Protein AF-A0A522WMC1-F1 (afdb_monomer_lite)

Secondary structure (DSSP, 8-state):
---------------PPP------HHHHHHHHHHHHHT----B-TTS-BEEEEEETTEEEEEEEEE-HHHHHHHHHHHHHHEEEEETTB--SS--HHHHHHHHTSSSS-EEEEEEEPPP-

Sequence (120 aa):
MAVIAAFSIGAFLLRPKGQVDTATPEAFVEQMEAAAAGSAVDRNVFGGAMVVERRGGQVAVTVTNIPPNICVSVGWKLVRKGMLTINGTTPLRVSAAKLSELCNQEDGAAILTWSPKTPD

pLDDT: mean 83.28, std 16.66, range [35.16, 97.06]

Radius of gyration: 19.95 Å; chains: 1; bounding box: 36×63×64 Å

Foldseek 3Di:
DDDDDDDDDDDDDDDPPDDLPDQALVQQLVVQVCVQVPDDDQAGNQGWGWDWDDDPNWIKIKTWQAQLVSQLVNVVVQVVFWFKDKQNHGDPDDDSVVSSCRSPVDPGGIMMMTTGDDDD

Structure (mmCIF, N/CA/C/O backbone):
data_AF-A0A522WMC1-F1
#
_entry.id   AF-A0A522WMC1-F1
#
loop_
_atom_site.group_PDB
_atom_site.id
_atom_site.type_symbol
_atom_site.label_atom_id
_atom_site.label_alt_id
_atom_site.label_comp_id
_atom_site.label_asym_id
_atom_site.label_entity_id
_atom_site.label_seq_id
_atom_site.pdbx_PDB_ins_code
_atom_site.Cartn_x
_atom_site.Cartn_y
_atom_site.Cartn_z
_atom_site.occupancy
_atom_site.B_iso_or_equiv
_atom_site.auth_seq_id
_atom_site.auth_comp_id
_atom_site.auth_asym_id
_atom_site.auth_atom_id
_atom_site.pdbx_PDB_model_num
ATOM 1 N N . MET A 1 1 ? -2.410 -48.035 -49.926 1.00 35.16 1 MET A N 1
ATOM 2 C CA . MET A 1 1 ? -1.007 -47.614 -49.720 1.00 35.16 1 MET A CA 1
ATOM 3 C C . MET A 1 1 ? -1.011 -46.216 -49.107 1.00 35.16 1 MET A C 1
ATOM 5 O O . MET A 1 1 ? -1.693 -45.375 -49.667 1.00 35.16 1 MET A O 1
ATOM 9 N N . ALA A 1 2 ? -0.330 -46.066 -47.955 1.00 38.56 2 ALA A N 1
ATOM 10 C CA . ALA A 1 2 ? 0.174 -44.860 -47.250 1.00 38.56 2 ALA A CA 1
ATOM 11 C C . ALA A 1 2 ? -0.686 -43.569 -47.281 1.00 38.56 2 ALA A C 1
ATOM 13 O O . ALA A 1 2 ? -0.834 -42.954 -48.326 1.00 38.56 2 ALA A O 1
ATOM 14 N N . VAL A 1 3 ? -1.383 -43.168 -46.205 1.00 46.53 3 VAL A N 1
ATOM 15 C CA . VAL A 1 3 ? -0.914 -42.483 -44.965 1.00 46.53 3 VAL A CA 1
ATOM 16 C C . VAL A 1 3 ? -0.128 -41.195 -45.236 1.00 46.53 3 VAL A C 1
ATOM 18 O O . VAL A 1 3 ? 0.972 -41.282 -45.758 1.00 46.53 3 VAL A O 1
ATOM 21 N N . ILE A 1 4 ? -0.660 -40.050 -44.778 1.00 49.75 4 ILE A N 1
ATOM 22 C CA . ILE A 1 4 ? 0.003 -39.089 -43.868 1.00 49.75 4 ILE A CA 1
ATOM 23 C C . ILE A 1 4 ? -1.097 -38.341 -43.095 1.00 49.75 4 ILE A C 1
ATOM 25 O O . ILE A 1 4 ? -1.954 -37.675 -43.671 1.00 49.75 4 ILE A O 1
ATOM 29 N N . ALA A 1 5 ? -1.059 -38.485 -41.772 1.00 53.31 5 ALA A N 1
ATOM 30 C CA . ALA A 1 5 ? -1.720 -37.615 -40.812 1.00 53.31 5 ALA A CA 1
ATOM 31 C C . ALA A 1 5 ? -0.789 -36.437 -40.487 1.00 53.31 5 ALA A C 1
ATOM 33 O O . ALA A 1 5 ? 0.417 -36.637 -40.360 1.00 53.31 5 ALA A O 1
ATOM 34 N N . ALA A 1 6 ? -1.343 -35.243 -40.280 1.00 53.31 6 ALA A N 1
ATOM 35 C CA . ALA A 1 6 ? -0.641 -34.153 -39.608 1.00 53.31 6 ALA A CA 1
ATOM 36 C C . ALA A 1 6 ? -1.605 -33.415 -38.666 1.00 53.31 6 ALA A C 1
ATOM 38 O O . ALA A 1 6 ? -2.411 -32.585 -39.078 1.00 53.31 6 ALA A O 1
ATOM 39 N N . PHE A 1 7 ? -1.518 -33.769 -37.384 1.00 55.03 7 PHE A N 1
ATOM 40 C CA . PHE A 1 7 ? -1.910 -32.935 -36.249 1.00 55.03 7 PHE A CA 1
ATOM 41 C C . PHE A 1 7 ? -0.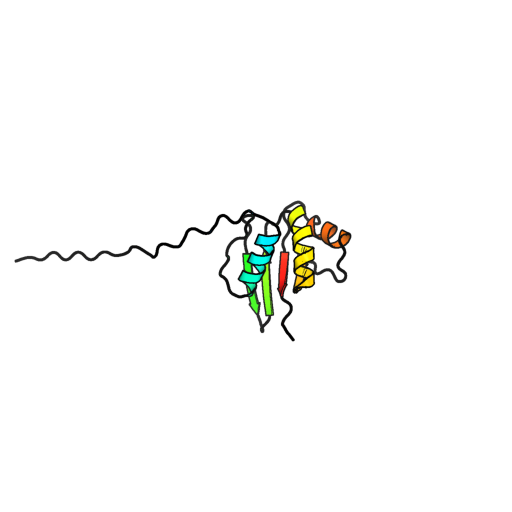956 -31.739 -36.140 1.00 55.03 7 PHE A C 1
ATOM 43 O O . PHE A 1 7 ? 0.246 -31.947 -36.285 1.00 55.03 7 PHE A O 1
ATOM 50 N N . SER A 1 8 ? -1.463 -30.545 -35.801 1.00 49.19 8 SER A N 1
ATOM 51 C CA . SER A 1 8 ? -0.794 -29.471 -35.020 1.00 49.19 8 SER A CA 1
ATOM 52 C C . SER A 1 8 ? -1.776 -28.295 -34.860 1.00 49.19 8 SER A C 1
ATOM 54 O O . SER A 1 8 ? -2.149 -27.679 -35.849 1.00 49.19 8 SER A O 1
ATOM 56 N N . ILE A 1 9 ? -2.443 -28.129 -33.713 1.00 51.81 9 ILE A N 1
ATOM 57 C CA . ILE A 1 9 ? -2.021 -27.348 -32.528 1.00 51.81 9 ILE A CA 1
ATOM 58 C C . ILE A 1 9 ? -2.060 -25.822 -32.753 1.00 51.81 9 ILE A C 1
ATOM 60 O O . ILE A 1 9 ? -1.206 -25.261 -33.423 1.00 51.81 9 ILE A O 1
ATOM 64 N N . GLY A 1 10 ? -2.990 -25.169 -32.045 1.00 47.84 10 GLY A N 1
ATOM 65 C CA . GLY A 1 10 ? -2.712 -23.943 -31.292 1.00 47.84 10 GLY A CA 1
ATOM 66 C C . GLY A 1 10 ? -2.800 -22.601 -32.022 1.00 47.84 10 GLY A C 1
ATOM 67 O O . GLY A 1 10 ? -1.839 -22.148 -32.626 1.00 47.84 10 GLY A O 1
ATOM 68 N N . ALA A 1 11 ? -3.881 -21.863 -31.772 1.00 52.28 11 ALA A N 1
ATOM 69 C CA . ALA A 1 11 ? -3.786 -20.413 -31.629 1.00 52.28 11 ALA A CA 1
ATOM 70 C C . ALA A 1 11 ? -4.732 -19.960 -30.518 1.00 52.28 11 ALA A C 1
ATOM 72 O O . ALA A 1 11 ? -5.932 -19.764 -30.685 1.00 52.28 11 ALA A O 1
ATOM 73 N N . PHE A 1 12 ? -4.109 -19.904 -29.350 1.00 57.00 12 PHE A N 1
ATOM 74 C CA . PHE A 1 12 ? -4.515 -19.264 -28.118 1.00 57.00 12 PHE A CA 1
ATOM 75 C C . PHE A 1 12 ? -5.329 -17.983 -28.357 1.00 57.00 12 PHE A C 1
ATOM 77 O O . PHE A 1 12 ? -4.964 -17.135 -29.170 1.00 57.00 12 PHE A O 1
ATOM 84 N N . LEU A 1 13 ? -6.415 -17.876 -27.597 1.00 57.09 13 LEU A N 1
ATOM 85 C CA . LEU A 1 13 ? -7.297 -16.727 -27.435 1.00 57.09 13 LEU A CA 1
ATOM 86 C C . LEU A 1 13 ? -6.560 -15.389 -27.602 1.00 57.09 13 LEU A C 1
ATOM 88 O O . LEU A 1 13 ? -5.602 -15.105 -26.877 1.00 57.09 13 LEU A O 1
ATOM 92 N N . LEU A 1 14 ? -7.058 -14.548 -28.515 1.00 53.31 14 LEU A N 1
ATOM 93 C CA . LEU A 1 14 ? -6.753 -13.122 -28.525 1.00 53.31 14 LEU A CA 1
ATOM 94 C C . LEU A 1 14 ? -7.137 -12.541 -27.160 1.00 53.31 14 LEU A C 1
ATOM 96 O O . LEU A 1 14 ? -8.293 -12.238 -26.880 1.00 53.31 14 LEU A O 1
ATOM 100 N N . ARG A 1 15 ? -6.127 -12.401 -26.309 1.00 56.50 15 ARG A N 1
ATOM 101 C CA . ARG A 1 15 ? -6.143 -11.585 -25.103 1.00 56.50 15 ARG A CA 1
ATOM 102 C C . ARG A 1 15 ? -6.295 -10.134 -25.584 1.00 56.50 15 ARG A C 1
ATOM 104 O O . ARG A 1 15 ? -5.403 -9.673 -26.305 1.00 56.50 15 ARG A O 1
ATOM 111 N N . PRO A 1 16 ? -7.390 -9.416 -25.280 1.00 49.31 16 PRO A N 1
ATOM 112 C CA . PRO A 1 16 ? -7.452 -7.999 -25.598 1.00 49.31 16 PRO A CA 1
ATOM 113 C C . PRO A 1 16 ? -6.281 -7.323 -24.883 1.00 49.31 16 PRO A C 1
ATOM 115 O O . PRO A 1 16 ? -6.092 -7.485 -23.676 1.00 49.31 16 PRO A O 1
ATOM 118 N N . LYS A 1 17 ? -5.431 -6.666 -25.678 1.00 47.28 17 LYS A N 1
ATOM 119 C CA . LYS A 1 17 ? -4.300 -5.870 -25.207 1.00 47.28 17 LYS A CA 1
ATOM 120 C C . LYS A 1 17 ? -4.832 -4.911 -24.153 1.00 47.28 17 LYS A C 1
ATOM 122 O O . LYS A 1 17 ? -5.711 -4.109 -24.456 1.00 47.28 17 LYS A O 1
ATOM 127 N N . GLY A 1 18 ? -4.312 -5.063 -22.936 1.00 45.75 18 GLY A N 1
ATOM 128 C CA . GLY A 1 18 ? -4.596 -4.185 -21.817 1.00 45.75 18 GLY A CA 1
ATOM 129 C C . GLY A 1 18 ? -4.488 -2.740 -22.274 1.00 45.75 18 GLY A C 1
ATOM 130 O O . GLY A 1 18 ? -3.500 -2.340 -22.894 1.00 45.75 18 GLY A O 1
ATOM 131 N N . GLN A 1 19 ? -5.569 -2.017 -22.021 1.00 46.03 19 GLN A N 1
ATOM 132 C CA . GLN A 1 19 ? -5.654 -0.576 -22.078 1.00 46.03 19 GLN A CA 1
ATOM 133 C C . GLN A 1 19 ? -4.389 0.002 -21.436 1.00 46.03 19 GLN A C 1
ATOM 135 O O . GLN A 1 19 ? -4.006 -0.399 -20.337 1.00 46.03 19 GLN A O 1
ATOM 140 N N . VAL A 1 20 ? -3.684 0.878 -22.154 1.00 50.16 20 VAL A N 1
ATOM 141 C CA . VAL A 1 20 ? -2.607 1.670 -21.556 1.00 50.16 20 VAL A CA 1
ATOM 142 C C . VAL A 1 20 ? -3.307 2.673 -20.653 1.00 50.16 20 VAL A C 1
ATOM 144 O O . VAL A 1 20 ? -3.627 3.783 -21.072 1.00 50.16 20 VAL A O 1
ATOM 147 N N . ASP A 1 21 ? -3.634 2.232 -19.444 1.00 57.59 21 ASP A N 1
ATOM 148 C CA . ASP A 1 21 ? -4.134 3.107 -18.404 1.00 57.59 21 ASP A CA 1
ATOM 149 C C . ASP A 1 21 ? -3.018 4.104 -18.119 1.00 57.59 21 ASP A C 1
ATOM 151 O O . ASP A 1 21 ? -1.906 3.740 -17.725 1.00 57.59 21 ASP A O 1
ATOM 155 N N . THR A 1 22 ? -3.279 5.378 -18.407 1.00 66.06 22 THR A N 1
ATOM 156 C CA . THR A 1 22 ? -2.414 6.471 -17.972 1.00 66.06 22 THR A CA 1
ATOM 157 C C . THR A 1 22 ? -2.088 6.250 -16.502 1.00 66.06 22 THR A C 1
ATOM 159 O O . THR A 1 22 ? -3.006 6.093 -15.698 1.00 66.06 22 THR A O 1
ATOM 162 N N . ALA A 1 23 ? -0.799 6.210 -16.159 1.00 78.88 23 ALA A N 1
ATOM 163 C CA . ALA A 1 23 ? -0.342 5.959 -14.800 1.00 78.88 23 ALA A CA 1
ATOM 164 C C . ALA A 1 23 ? -0.722 7.142 -13.891 1.00 78.88 23 ALA A C 1
ATOM 166 O O . ALA A 1 23 ? 0.059 8.071 -13.681 1.00 78.88 23 ALA A O 1
ATOM 167 N N . THR A 1 24 ? -1.959 7.132 -13.397 1.00 87.44 24 THR A N 1
ATOM 168 C CA . THR A 1 24 ? -2.524 8.143 -12.503 1.00 87.44 24 THR A CA 1
ATOM 169 C C . THR A 1 24 ? -2.692 7.571 -11.093 1.00 87.44 24 THR A C 1
ATOM 171 O O . THR A 1 24 ? -2.849 6.357 -10.924 1.00 87.44 24 THR A O 1
ATOM 174 N N . PRO A 1 25 ? -2.684 8.423 -10.050 1.00 89.00 25 PRO A N 1
ATOM 175 C CA . PRO A 1 25 ? -3.033 8.003 -8.694 1.00 89.00 25 PRO A CA 1
ATOM 176 C C . PRO A 1 25 ? -4.400 7.309 -8.606 1.00 89.00 25 PRO A C 1
ATOM 178 O O . PRO A 1 25 ? -4.587 6.403 -7.803 1.00 89.00 25 PRO A O 1
ATOM 181 N N . GLU A 1 26 ? -5.373 7.751 -9.401 1.00 90.06 26 GLU A N 1
ATOM 182 C CA . GLU A 1 26 ? -6.724 7.190 -9.470 1.00 90.06 26 GLU A CA 1
ATOM 183 C C . GLU A 1 26 ? -6.702 5.760 -10.014 1.00 90.06 26 GLU A C 1
ATOM 185 O O . GLU A 1 26 ? -7.151 4.851 -9.317 1.00 90.06 26 GLU A O 1
ATOM 190 N N . ALA A 1 27 ? -6.098 5.556 -11.190 1.00 89.38 27 ALA A N 1
ATOM 191 C CA . ALA A 1 27 ? -5.986 4.240 -11.816 1.00 89.38 27 ALA A CA 1
ATOM 192 C C . ALA A 1 27 ? -5.226 3.254 -10.918 1.00 89.38 27 ALA A C 1
ATOM 194 O O . ALA A 1 27 ? -5.584 2.084 -10.816 1.00 89.38 27 ALA A O 1
ATOM 195 N N . PHE A 1 28 ? -4.207 3.731 -10.199 1.00 91.75 28 PHE A N 1
ATOM 196 C CA . PHE A 1 28 ? -3.477 2.913 -9.235 1.00 91.75 28 PHE A CA 1
ATOM 197 C C . PHE A 1 28 ? -4.347 2.445 -8.058 1.00 91.75 28 PHE A C 1
ATOM 199 O O . PHE A 1 28 ? -4.274 1.283 -7.659 1.00 91.75 28 PHE A O 1
ATOM 206 N N . VAL A 1 29 ? -5.176 3.330 -7.495 1.00 93.31 29 VAL A N 1
ATOM 207 C CA . VAL A 1 29 ? -6.089 2.959 -6.402 1.00 93.31 29 VAL A CA 1
ATOM 208 C C . VAL A 1 29 ? -7.112 1.936 -6.886 1.00 93.31 29 VAL A C 1
ATOM 210 O O . VAL A 1 29 ? -7.298 0.920 -6.222 1.00 93.31 29 VAL A O 1
ATOM 213 N N . GLU A 1 30 ? -7.715 2.159 -8.054 1.00 92.25 30 GLU A N 1
ATOM 214 C CA . GLU A 1 30 ? -8.664 1.214 -8.657 1.00 92.25 30 GLU A CA 1
ATOM 215 C C . GLU A 1 30 ? -8.016 -0.149 -8.916 1.00 92.25 30 GLU A C 1
ATOM 217 O O . GLU A 1 30 ? -8.604 -1.189 -8.623 1.00 92.25 30 GLU A O 1
ATOM 222 N N . GLN A 1 31 ? -6.767 -0.157 -9.386 1.00 91.81 31 GLN A N 1
ATOM 223 C CA . GLN A 1 31 ? -5.997 -1.376 -9.598 1.00 91.81 31 GLN A CA 1
ATOM 224 C C . GLN A 1 31 ? -5.779 -2.156 -8.292 1.00 91.81 31 GLN A C 1
ATOM 226 O O . GLN A 1 31 ? -5.942 -3.377 -8.270 1.00 91.81 31 GLN A O 1
ATOM 231 N N . MET A 1 32 ? -5.444 -1.473 -7.194 1.00 93.38 32 MET A N 1
ATOM 232 C CA . MET A 1 32 ? -5.297 -2.112 -5.882 1.00 93.38 32 MET A CA 1
ATOM 233 C C . MET A 1 32 ? -6.621 -2.671 -5.350 1.00 93.38 32 MET A C 1
ATOM 235 O O . MET A 1 32 ? -6.645 -3.766 -4.785 1.00 93.38 32 MET A O 1
ATOM 239 N N . GLU A 1 33 ? -7.725 -1.952 -5.548 1.00 93.62 33 GLU A N 1
ATOM 240 C CA . GLU A 1 33 ? -9.064 -2.416 -5.174 1.00 93.62 33 GLU A CA 1
ATOM 241 C C . GLU A 1 33 ? -9.476 -3.647 -5.987 1.00 93.62 33 GLU A C 1
ATOM 243 O O . GLU A 1 33 ? -9.935 -4.641 -5.420 1.00 93.62 33 GLU A O 1
ATOM 248 N N . ALA A 1 34 ? -9.238 -3.628 -7.299 1.00 91.62 34 ALA A N 1
ATOM 249 C CA . ALA A 1 34 ? -9.490 -4.759 -8.182 1.00 91.62 34 ALA A CA 1
ATOM 250 C C . ALA A 1 34 ? -8.658 -5.986 -7.779 1.00 91.62 34 ALA A C 1
ATOM 252 O O . ALA A 1 34 ? -9.184 -7.104 -7.748 1.00 91.62 34 ALA A O 1
ATOM 253 N N . ALA A 1 35 ? -7.385 -5.791 -7.421 1.00 92.31 35 ALA A N 1
ATOM 254 C CA . ALA A 1 35 ? -6.509 -6.854 -6.936 1.00 92.31 35 ALA A CA 1
ATOM 255 C C . ALA A 1 35 ? -7.012 -7.448 -5.608 1.00 92.31 35 ALA A C 1
ATOM 257 O O . ALA A 1 35 ? -7.111 -8.672 -5.458 1.00 92.31 35 ALA A O 1
ATOM 258 N N . ALA A 1 36 ? -7.438 -6.598 -4.668 1.00 92.38 36 ALA A N 1
ATOM 259 C CA . ALA A 1 36 ? -8.052 -7.042 -3.419 1.00 92.38 36 ALA A CA 1
ATOM 260 C C . ALA A 1 36 ? -9.355 -7.832 -3.661 1.00 92.38 36 ALA A C 1
ATOM 262 O O . ALA A 1 36 ? -9.594 -8.850 -3.002 1.00 92.38 36 ALA A O 1
ATOM 263 N N . ALA A 1 37 ? -10.146 -7.445 -4.665 1.00 91.12 37 ALA A N 1
ATOM 264 C CA . ALA A 1 37 ? -11.372 -8.134 -5.069 1.00 91.12 37 ALA A CA 1
ATOM 265 C C . ALA A 1 37 ? -11.143 -9.477 -5.794 1.00 91.12 37 ALA A C 1
ATOM 267 O O . ALA A 1 37 ? -12.087 -10.243 -5.958 1.00 91.12 37 ALA A O 1
ATOM 268 N N . GLY A 1 38 ? -9.905 -9.803 -6.187 1.00 88.56 38 GLY A N 1
ATOM 269 C CA . GLY A 1 38 ? -9.569 -11.087 -6.823 1.00 88.56 38 GLY A CA 1
ATOM 270 C C . GLY A 1 38 ? -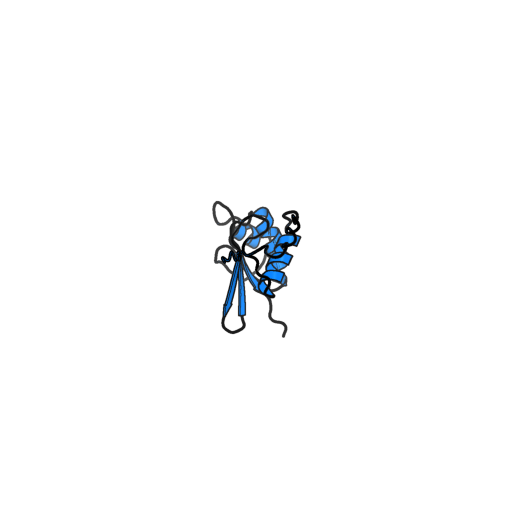9.091 -10.987 -8.265 1.00 88.56 38 GLY A C 1
ATOM 271 O O . GLY A 1 38 ? -8.849 -12.019 -8.888 1.00 88.56 38 GLY A O 1
ATOM 272 N N . SER A 1 39 ? -8.919 -9.777 -8.797 1.00 87.38 39 SER A N 1
ATOM 273 C CA . SER A 1 39 ? -8.326 -9.595 -10.121 1.00 87.38 39 SER A CA 1
ATOM 274 C C . SER A 1 39 ? -6.847 -9.971 -10.092 1.00 87.38 39 SER A C 1
ATOM 276 O O . SER A 1 39 ? -6.102 -9.533 -9.215 1.00 87.38 39 SER A O 1
ATOM 278 N N . ALA A 1 40 ? -6.411 -10.773 -11.063 1.00 79.44 40 ALA A N 1
ATOM 279 C CA . ALA A 1 40 ? -5.005 -11.118 -11.223 1.00 79.44 40 ALA A CA 1
ATOM 280 C C . ALA A 1 40 ? -4.247 -9.916 -11.805 1.00 79.44 40 ALA A C 1
ATOM 282 O O . ALA A 1 40 ? -4.392 -9.590 -12.985 1.00 79.44 40 ALA A O 1
ATOM 283 N N . VAL A 1 41 ? -3.463 -9.251 -10.959 1.00 81.62 41 VAL A N 1
ATOM 284 C CA . VAL A 1 41 ? -2.632 -8.104 -11.325 1.00 81.62 41 VAL A CA 1
ATOM 285 C C . VAL A 1 41 ? -1.213 -8.369 -10.836 1.00 81.62 41 VAL A C 1
ATOM 287 O O . VAL A 1 41 ? -0.946 -8.290 -9.643 1.00 81.62 41 VAL A O 1
ATOM 290 N N . ASP A 1 42 ? -0.304 -8.668 -11.764 1.00 82.88 42 ASP A N 1
ATOM 291 C CA . ASP A 1 42 ? 1.087 -9.005 -11.421 1.00 82.88 42 ASP A CA 1
ATOM 292 C C . ASP A 1 42 ? 1.979 -7.758 -11.292 1.00 82.88 42 ASP A C 1
ATOM 294 O O . ASP A 1 42 ? 3.007 -7.769 -10.608 1.00 82.88 42 ASP A O 1
ATOM 298 N N . ARG A 1 43 ? 1.611 -6.666 -11.975 1.00 88.44 43 ARG A N 1
ATOM 299 C CA . ARG A 1 43 ? 2.367 -5.408 -11.986 1.00 88.44 43 ARG A CA 1
ATOM 300 C C . ARG A 1 43 ? 1.462 -4.196 -11.897 1.00 88.44 43 ARG A C 1
ATOM 302 O O . ARG A 1 43 ? 0.397 -4.161 -12.510 1.00 88.44 43 ARG A O 1
ATOM 309 N N . ASN A 1 44 ? 1.931 -3.181 -11.182 1.00 89.12 44 ASN A N 1
ATOM 310 C CA . ASN A 1 44 ? 1.245 -1.904 -11.106 1.00 89.12 44 ASN A CA 1
ATOM 311 C C . ASN A 1 44 ? 1.478 -1.032 -12.354 1.00 89.12 44 ASN A C 1
ATOM 313 O O . ASN A 1 44 ? 2.380 -1.290 -13.155 1.00 89.12 44 ASN A O 1
ATOM 317 N N . VAL A 1 45 ? 0.693 0.039 -12.486 1.00 88.12 45 VAL A N 1
ATOM 318 C CA . VAL A 1 45 ? 0.813 1.024 -13.583 1.00 88.12 45 VAL A CA 1
ATOM 319 C C . VAL A 1 45 ? 2.171 1.753 -13.650 1.00 88.12 45 VAL A C 1
ATOM 321 O O . VAL A 1 45 ? 2.503 2.334 -14.678 1.00 88.12 45 VAL A O 1
ATOM 324 N N . PHE A 1 46 ? 2.983 1.696 -12.590 1.00 87.25 46 PHE A N 1
ATOM 325 C CA . PHE A 1 46 ? 4.346 2.248 -12.502 1.00 87.25 46 PHE A CA 1
ATOM 326 C C . PHE A 1 46 ? 5.448 1.184 -12.701 1.00 87.25 46 PHE A C 1
ATOM 328 O O . PHE A 1 46 ? 6.629 1.449 -12.480 1.00 87.25 46 PHE A O 1
ATOM 335 N N . GLY A 1 47 ? 5.084 -0.039 -13.102 1.00 86.50 47 GLY A N 1
ATOM 336 C CA . GLY A 1 47 ? 6.011 -1.143 -13.367 1.00 86.50 47 GLY A CA 1
ATOM 337 C C . GLY A 1 47 ? 6.500 -1.919 -12.136 1.00 86.50 47 GLY A C 1
ATOM 338 O O . GLY A 1 47 ? 7.297 -2.844 -12.297 1.00 86.50 47 GLY A O 1
ATOM 339 N N . GLY A 1 48 ? 6.028 -1.580 -10.935 1.00 90.94 48 GLY A N 1
ATOM 340 C CA . GLY A 1 48 ? 6.315 -2.304 -9.695 1.00 90.94 48 GLY A CA 1
ATOM 341 C C . GLY A 1 48 ? 5.540 -3.609 -9.550 1.00 90.94 48 GLY A C 1
ATOM 342 O O . GLY A 1 48 ? 4.522 -3.812 -10.212 1.00 90.94 48 GLY A O 1
ATOM 343 N N . ALA A 1 49 ? 6.016 -4.500 -8.682 1.00 92.69 49 ALA A N 1
ATOM 344 C CA . ALA A 1 49 ? 5.346 -5.769 -8.417 1.00 92.69 49 ALA A CA 1
ATOM 345 C C . ALA A 1 49 ? 4.093 -5.541 -7.566 1.00 92.69 49 ALA A C 1
ATOM 347 O O . ALA A 1 49 ? 4.106 -4.708 -6.658 1.00 92.69 49 ALA A O 1
ATOM 348 N N . MET A 1 50 ? 3.034 -6.296 -7.852 1.00 93.25 50 MET A N 1
ATOM 349 C CA . MET A 1 50 ? 1.820 -6.333 -7.045 1.00 93.25 50 MET A CA 1
ATOM 350 C C . MET A 1 50 ? 1.599 -7.762 -6.554 1.00 93.25 50 MET A C 1
ATOM 352 O O . MET A 1 50 ? 1.586 -8.706 -7.337 1.00 93.25 50 MET A O 1
ATOM 356 N N . VAL A 1 51 ? 1.468 -7.916 -5.240 1.00 94.12 51 VAL A N 1
ATOM 357 C CA . VAL A 1 51 ? 1.299 -9.205 -4.572 1.00 94.12 51 VAL A CA 1
ATOM 358 C C . VAL A 1 51 ? 0.043 -9.137 -3.723 1.00 94.12 51 VAL A C 1
ATOM 360 O O . VAL A 1 51 ? -0.122 -8.224 -2.917 1.00 94.12 51 VAL A O 1
ATOM 363 N N . VAL A 1 52 ? -0.845 -10.111 -3.905 1.00 94.25 52 VAL A N 1
ATOM 364 C CA . VAL A 1 52 ? -2.074 -10.233 -3.121 1.00 94.25 52 VAL A CA 1
ATOM 365 C C . VAL A 1 52 ? -1.940 -11.418 -2.180 1.00 94.25 52 VAL A C 1
ATOM 367 O O . VAL A 1 52 ? -1.821 -12.561 -2.616 1.00 94.25 52 VAL A O 1
ATOM 370 N N . GLU A 1 53 ? -2.006 -11.147 -0.885 1.00 93.69 53 GLU A N 1
ATOM 371 C CA . GLU A 1 53 ? -2.002 -12.152 0.168 1.00 93.69 53 GLU A CA 1
ATOM 372 C C . GLU A 1 53 ? -3.412 -12.305 0.739 1.00 93.69 53 GLU A C 1
ATOM 374 O O . GLU A 1 53 ? -4.096 -11.325 1.044 1.00 93.69 53 GLU A O 1
ATOM 379 N N . ARG A 1 54 ? -3.863 -13.553 0.888 1.00 91.62 54 ARG A N 1
ATOM 380 C CA . ARG A 1 54 ? -5.158 -13.885 1.492 1.00 91.62 54 ARG A CA 1
ATOM 381 C C . ARG A 1 54 ? -4.930 -14.876 2.619 1.00 91.62 54 ARG A C 1
ATOM 383 O O . ARG A 1 54 ? -4.540 -16.014 2.368 1.00 91.62 54 ARG A O 1
ATOM 390 N N . ARG A 1 55 ? -5.168 -14.461 3.863 1.00 87.25 55 ARG A N 1
ATOM 391 C CA . ARG A 1 55 ? -4.971 -15.313 5.043 1.00 87.25 55 ARG A CA 1
ATOM 392 C C . ARG A 1 55 ? -6.077 -15.085 6.060 1.00 87.25 55 ARG A C 1
ATOM 394 O O . ARG A 1 55 ? -6.321 -13.959 6.468 1.00 87.25 55 ARG A O 1
ATOM 401 N N . GLY A 1 56 ? -6.730 -16.168 6.487 1.00 82.31 56 GLY A N 1
ATOM 402 C CA . GLY A 1 56 ? -7.721 -16.117 7.569 1.00 82.31 56 GLY A CA 1
ATOM 403 C C . GLY A 1 56 ? -8.871 -15.136 7.313 1.00 82.31 56 GLY A C 1
ATOM 404 O O . GLY A 1 56 ? -9.274 -14.431 8.229 1.00 82.31 56 GLY A O 1
ATOM 405 N N . GLY A 1 57 ? -9.343 -15.037 6.065 1.00 82.56 57 GLY A N 1
ATOM 406 C CA . GLY A 1 57 ? -10.406 -14.102 5.671 1.00 82.56 57 GLY A CA 1
ATOM 407 C C . GLY A 1 57 ? -9.957 -12.650 5.472 1.00 82.56 57 GLY A C 1
ATOM 408 O O . GLY A 1 57 ? -10.753 -11.835 5.020 1.00 82.56 57 GLY A O 1
ATOM 409 N N . GLN A 1 58 ? -8.693 -12.322 5.748 1.00 88.00 58 GLN A N 1
ATOM 410 C CA . GLN A 1 58 ? -8.123 -11.001 5.491 1.00 88.00 58 GLN A CA 1
ATOM 411 C C . GLN A 1 58 ? -7.394 -10.983 4.148 1.00 88.00 58 GLN A C 1
ATOM 413 O O . GLN A 1 58 ? -6.775 -11.973 3.745 1.00 88.00 58 GLN A O 1
ATOM 418 N N . VAL A 1 59 ? -7.472 -9.842 3.466 1.00 93.31 59 VAL A N 1
ATOM 419 C CA . VAL A 1 59 ? -6.787 -9.580 2.198 1.00 93.31 59 VAL A CA 1
ATOM 420 C C . VAL A 1 59 ? -5.795 -8.447 2.420 1.00 93.31 59 VAL A C 1
ATOM 422 O O . VAL A 1 59 ? -6.144 -7.420 3.001 1.00 93.31 59 VAL A O 1
ATOM 425 N N . ALA A 1 60 ? -4.566 -8.623 1.954 1.00 94.81 60 ALA A N 1
ATOM 426 C CA . ALA A 1 60 ? -3.561 -7.573 1.899 1.00 94.81 60 ALA A CA 1
ATOM 427 C C . ALA A 1 60 ? -2.985 -7.501 0.485 1.00 94.81 60 ALA A C 1
ATOM 429 O O . ALA A 1 60 ? -2.659 -8.521 -0.119 1.00 94.81 60 ALA A O 1
ATOM 430 N N . VAL A 1 61 ? -2.884 -6.292 -0.053 1.00 95.81 61 VAL A N 1
ATOM 431 C CA . VAL A 1 61 ? -2.270 -6.016 -1.350 1.00 95.81 61 VAL A CA 1
ATOM 432 C C . VAL A 1 61 ? -0.990 -5.242 -1.093 1.00 95.81 61 VAL A C 1
ATOM 434 O O . VAL A 1 61 ? -1.044 -4.112 -0.611 1.00 95.81 61 VAL A O 1
ATOM 437 N N . THR A 1 62 ? 0.147 -5.854 -1.408 1.00 96.12 62 THR A N 1
ATOM 438 C CA . THR A 1 62 ? 1.472 -5.243 -1.304 1.00 96.12 62 THR A CA 1
ATOM 439 C C . THR A 1 62 ? 1.960 -4.847 -2.684 1.00 96.12 62 THR A C 1
ATOM 441 O O . THR A 1 62 ? 1.926 -5.641 -3.623 1.00 96.12 62 THR A O 1
ATOM 444 N N . VAL A 1 63 ? 2.428 -3.612 -2.807 1.00 95.44 63 VAL A N 1
ATOM 445 C CA . VAL A 1 63 ? 2.860 -3.028 -4.065 1.00 95.44 63 VAL A CA 1
ATOM 446 C C . VAL A 1 63 ? 4.193 -2.318 -3.887 1.00 95.44 63 VAL A C 1
ATOM 448 O O . VAL A 1 63 ? 4.353 -1.521 -2.967 1.00 95.44 63 VAL A O 1
ATOM 451 N N . THR A 1 64 ? 5.139 -2.586 -4.783 1.00 94.00 64 THR A N 1
ATOM 452 C CA . THR A 1 64 ? 6.480 -1.985 -4.758 1.00 94.00 64 THR A CA 1
ATOM 453 C C . THR A 1 64 ? 6.656 -0.919 -5.836 1.00 94.00 64 THR A C 1
ATOM 455 O O . THR A 1 64 ? 5.813 -0.759 -6.720 1.00 94.00 64 THR A O 1
ATOM 458 N N . ASN A 1 65 ? 7.783 -0.205 -5.785 1.00 92.94 65 ASN A N 1
ATOM 459 C CA . ASN A 1 65 ? 8.190 0.771 -6.794 1.00 92.94 65 ASN A CA 1
ATOM 460 C C . ASN A 1 65 ? 7.179 1.919 -6.994 1.00 92.94 65 ASN A C 1
ATOM 462 O O . ASN A 1 65 ? 6.837 2.265 -8.126 1.00 92.94 65 ASN A O 1
ATOM 466 N N . ILE A 1 66 ? 6.674 2.495 -5.898 1.00 92.38 66 ILE A N 1
ATOM 467 C CA . ILE A 1 66 ? 5.741 3.627 -5.948 1.00 92.38 66 ILE A CA 1
ATOM 468 C C . ILE A 1 66 ? 6.497 4.954 -5.810 1.00 92.38 66 ILE A C 1
ATOM 470 O O . ILE A 1 66 ? 7.130 5.183 -4.780 1.00 92.38 66 ILE A O 1
ATOM 474 N N . PRO A 1 67 ? 6.413 5.875 -6.786 1.00 92.12 67 PRO A N 1
ATOM 475 C CA . PRO A 1 67 ? 7.033 7.191 -6.656 1.00 92.12 67 PRO A CA 1
ATOM 476 C C . PRO A 1 67 ? 6.507 7.956 -5.422 1.00 92.12 67 PRO A C 1
ATOM 478 O O . PRO A 1 67 ? 5.292 7.941 -5.187 1.00 92.12 67 PRO A O 1
ATOM 481 N N . PRO A 1 68 ? 7.354 8.666 -4.650 1.00 90.81 68 PRO A N 1
ATOM 482 C CA . PRO A 1 68 ? 6.930 9.326 -3.409 1.00 90.81 68 PRO A CA 1
ATOM 483 C C . PRO A 1 68 ? 5.762 10.311 -3.573 1.00 90.81 68 PRO A C 1
ATOM 485 O O . PRO A 1 68 ? 4.843 10.343 -2.754 1.00 90.81 68 PRO A O 1
ATOM 488 N N . ASN A 1 69 ? 5.737 11.073 -4.670 1.00 87.94 69 ASN A N 1
ATOM 489 C CA . ASN A 1 69 ? 4.646 12.000 -4.985 1.00 87.94 69 ASN A CA 1
ATOM 490 C C . ASN A 1 69 ? 3.304 11.277 -5.204 1.00 87.94 69 ASN A C 1
ATOM 492 O O . ASN A 1 69 ? 2.254 11.773 -4.791 1.00 87.94 69 ASN A O 1
ATOM 496 N N . ILE A 1 70 ? 3.333 10.091 -5.818 1.00 92.25 70 ILE A N 1
ATOM 497 C CA . ILE A 1 70 ? 2.151 9.247 -5.994 1.00 92.25 70 ILE A CA 1
ATOM 498 C C . ILE A 1 70 ? 1.751 8.630 -4.656 1.00 92.25 70 ILE A C 1
ATOM 500 O O . ILE A 1 70 ? 0.577 8.702 -4.299 1.00 92.25 70 ILE A O 1
ATOM 504 N N . CYS A 1 71 ? 2.717 8.099 -3.899 1.00 93.62 71 CYS A N 1
ATOM 505 C CA . CYS A 1 71 ? 2.521 7.477 -2.587 1.00 93.62 71 CYS A CA 1
ATOM 506 C C . CYS A 1 71 ? 1.692 8.360 -1.643 1.00 93.62 71 CYS A C 1
ATOM 508 O O . CYS A 1 71 ? 0.722 7.884 -1.054 1.00 93.62 71 CYS A O 1
ATOM 510 N N . VAL A 1 72 ? 1.99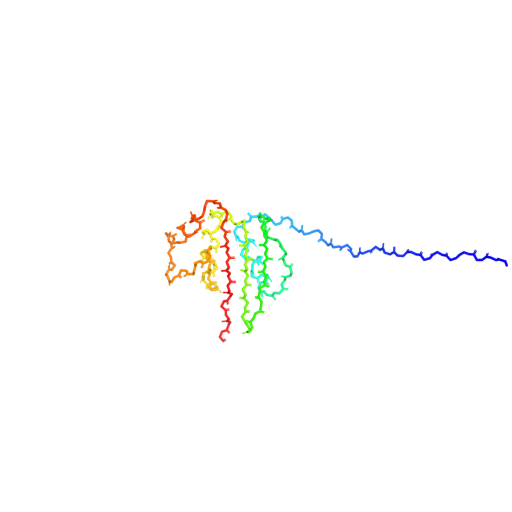8 9.660 -1.554 1.00 93.44 72 VAL A N 1
ATOM 511 C CA . VAL A 1 72 ? 1.246 10.588 -0.691 1.00 93.44 72 VAL A CA 1
ATOM 512 C C . VAL A 1 72 ? -0.207 10.741 -1.156 1.00 93.44 72 VAL A C 1
ATOM 514 O O . VAL A 1 72 ? -1.130 10.671 -0.341 1.00 93.44 72 VAL A O 1
ATOM 517 N N . SER A 1 73 ? -0.422 10.918 -2.464 1.00 92.19 73 SER A N 1
ATOM 518 C CA . SER A 1 73 ? -1.758 11.097 -3.051 1.00 92.19 73 SER A CA 1
ATOM 519 C C . SER A 1 73 ? -2.637 9.855 -2.869 1.00 92.19 73 SER A C 1
ATOM 521 O O . SER A 1 73 ? -3.764 9.941 -2.373 1.00 92.19 73 SER A O 1
ATOM 523 N N . VAL A 1 74 ? -2.109 8.677 -3.214 1.00 93.88 74 VAL A N 1
ATOM 524 C CA . VAL A 1 74 ? -2.845 7.406 -3.114 1.00 93.88 74 VAL A CA 1
ATOM 525 C C . VAL A 1 74 ? -3.006 6.972 -1.664 1.00 93.88 74 VAL A C 1
ATOM 527 O O . VAL A 1 74 ? -4.070 6.477 -1.290 1.00 93.88 74 VAL A O 1
ATOM 530 N N . GLY A 1 75 ? -2.007 7.239 -0.819 1.00 93.44 75 GLY A N 1
ATOM 531 C CA . GLY A 1 75 ? -2.047 6.925 0.601 1.00 93.44 75 GLY A CA 1
ATOM 532 C C . GLY A 1 75 ? -3.247 7.572 1.282 1.00 93.44 75 GLY A C 1
ATOM 533 O O . GLY A 1 75 ? -3.967 6.910 2.028 1.00 93.44 75 GLY A O 1
ATOM 534 N N . TRP A 1 76 ? -3.560 8.824 0.933 1.00 92.31 76 TRP A N 1
ATOM 535 C CA . TRP A 1 76 ? -4.728 9.515 1.480 1.00 92.31 76 TRP A CA 1
ATOM 536 C C . TRP A 1 76 ? -6.069 8.889 1.064 1.00 92.31 76 TRP A C 1
ATOM 538 O O . TRP A 1 76 ? -7.053 8.943 1.806 1.00 92.31 76 TRP A O 1
ATOM 548 N N . LYS A 1 77 ? -6.133 8.284 -0.122 1.00 93.25 77 LYS A N 1
ATOM 549 C CA . LYS A 1 77 ? -7.338 7.596 -0.599 1.00 93.25 77 LYS A CA 1
ATOM 550 C C . LYS A 1 77 ? -7.494 6.238 0.086 1.00 93.25 77 LYS A C 1
ATOM 552 O O . LYS A 1 77 ? -8.580 5.912 0.561 1.00 93.25 77 LYS A O 1
ATOM 557 N N . LEU A 1 78 ? -6.404 5.483 0.202 1.00 94.38 78 LEU A N 1
ATOM 558 C CA . LEU A 1 78 ? -6.400 4.111 0.715 1.00 94.38 78 LEU A CA 1
ATOM 559 C C . LEU A 1 78 ? -6.686 4.020 2.221 1.00 94.38 78 LEU A C 1
ATOM 561 O O . LEU A 1 78 ? -7.471 3.168 2.633 1.00 94.38 78 LEU A O 1
ATOM 565 N N . VAL A 1 79 ? -6.153 4.933 3.041 1.00 94.00 79 VAL A N 1
ATOM 566 C CA . VAL A 1 79 ? -6.425 4.979 4.501 1.00 94.00 79 VAL A CA 1
ATOM 567 C C . VAL A 1 79 ? -7.902 5.192 4.846 1.00 94.00 79 VAL A C 1
ATOM 569 O O . VAL A 1 79 ? -8.362 4.816 5.921 1.00 94.00 79 VAL A O 1
ATOM 572 N N . ARG A 1 80 ? -8.682 5.812 3.952 1.00 91.81 80 ARG A N 1
ATOM 573 C CA . ARG A 1 80 ? -10.127 5.993 4.169 1.00 91.81 80 ARG A CA 1
ATOM 574 C C . ARG A 1 80 ? -10.888 4.691 3.937 1.00 91.81 80 ARG A C 1
ATOM 576 O O . ARG A 1 80 ? -11.886 4.436 4.614 1.00 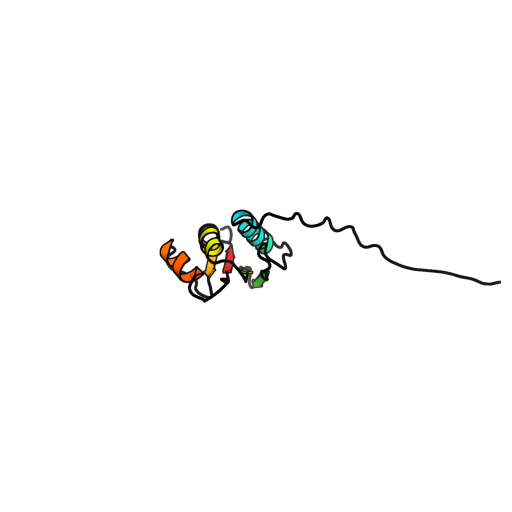91.81 80 ARG A O 1
ATOM 583 N N . LYS A 1 81 ? -10.378 3.868 3.022 1.00 92.94 81 LYS A N 1
ATOM 584 C CA . LYS A 1 81 ? -10.980 2.620 2.550 1.00 92.94 81 LYS A CA 1
ATOM 585 C C . LYS A 1 81 ? -10.442 1.368 3.257 1.00 92.94 81 LYS A C 1
ATOM 587 O O . LYS A 1 81 ? -10.977 0.286 3.056 1.00 92.94 81 LYS A O 1
ATOM 592 N N . GLY A 1 82 ? -9.397 1.495 4.071 1.00 93.38 82 GLY A N 1
ATOM 593 C CA . GLY A 1 82 ? -8.660 0.354 4.607 1.00 93.38 82 GLY A CA 1
ATOM 594 C C . GLY A 1 82 ? -7.579 0.738 5.606 1.00 93.38 82 GLY A C 1
ATOM 595 O O . GLY A 1 82 ? -7.418 1.906 5.957 1.00 93.38 82 GLY A O 1
ATOM 596 N N . MET A 1 8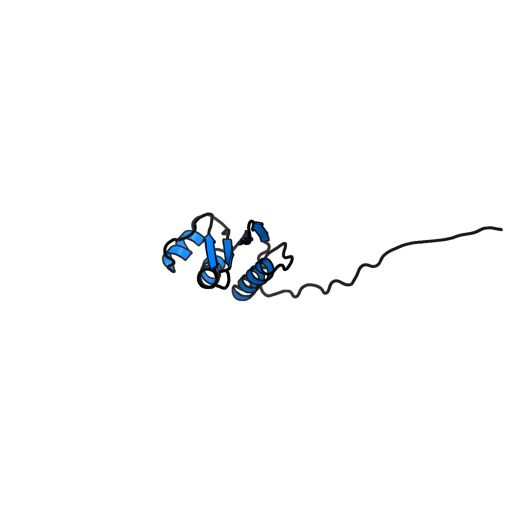3 ? -6.826 -0.264 6.039 1.00 94.75 83 MET A N 1
ATOM 597 C CA . MET A 1 83 ? -5.577 -0.089 6.770 1.00 94.75 83 MET A CA 1
ATOM 598 C C . MET A 1 83 ? -4.430 0.017 5.765 1.00 94.75 83 MET A C 1
ATOM 600 O O . MET A 1 83 ? -4.327 -0.809 4.862 1.00 94.75 83 MET A O 1
ATOM 604 N N . LEU A 1 84 ? -3.587 1.040 5.908 1.00 96.25 84 LEU A N 1
ATOM 605 C CA . LEU A 1 84 ? -2.435 1.273 5.039 1.00 96.25 84 LEU A CA 1
ATOM 606 C C . LEU A 1 84 ? -1.142 1.166 5.844 1.00 96.25 84 LEU A C 1
ATOM 608 O O . LEU A 1 84 ? -1.019 1.775 6.903 1.00 96.25 84 LEU A O 1
ATOM 612 N N . THR A 1 85 ? -0.169 0.470 5.283 1.00 96.44 85 THR A N 1
ATOM 613 C CA . THR A 1 85 ? 1.206 0.360 5.756 1.00 96.44 85 THR A CA 1
ATOM 614 C C . THR A 1 85 ? 2.118 0.893 4.654 1.00 96.44 85 THR A C 1
ATOM 616 O O . THR A 1 85 ? 1.989 0.501 3.496 1.00 96.44 85 THR A O 1
ATOM 619 N N . ILE A 1 86 ? 3.028 1.801 5.000 1.00 96.25 86 ILE A N 1
ATOM 620 C CA . ILE A 1 86 ? 3.994 2.407 4.075 1.00 96.25 86 ILE A CA 1
ATOM 621 C C . ILE A 1 86 ? 5.385 2.032 4.572 1.00 96.25 86 ILE A C 1
ATOM 623 O O . ILE A 1 86 ? 5.685 2.283 5.739 1.00 96.25 86 ILE A O 1
ATOM 627 N N . ASN A 1 87 ? 6.207 1.410 3.724 1.00 95.06 87 ASN A N 1
ATOM 628 C CA . ASN A 1 87 ? 7.572 0.978 4.067 1.00 95.06 87 ASN A CA 1
ATOM 629 C C . ASN A 1 87 ? 7.622 0.189 5.395 1.00 95.06 87 ASN A C 1
ATOM 631 O O . ASN A 1 87 ? 8.415 0.460 6.292 1.00 95.06 87 ASN A O 1
ATOM 635 N N . GLY A 1 88 ? 6.672 -0.734 5.580 1.00 93.94 88 GLY A N 1
ATOM 636 C CA . GLY A 1 88 ? 6.553 -1.546 6.799 1.00 93.94 88 GLY A CA 1
ATOM 637 C C . GLY A 1 88 ? 5.965 -0.833 8.027 1.00 93.94 88 GLY A C 1
ATOM 638 O O . GLY A 1 88 ? 5.760 -1.476 9.053 1.00 93.94 88 GLY A O 1
ATOM 639 N N . THR A 1 89 ? 5.631 0.459 7.940 1.00 95.19 89 THR A N 1
ATOM 640 C CA . THR A 1 89 ? 5.055 1.233 9.051 1.00 95.19 89 THR A CA 1
ATOM 641 C C . THR A 1 89 ? 3.568 1.516 8.843 1.00 95.19 89 THR A C 1
ATOM 643 O O . THR A 1 89 ? 3.172 2.167 7.877 1.00 95.19 89 THR A O 1
ATOM 646 N N . THR A 1 90 ? 2.727 1.080 9.786 1.00 95.62 90 THR A N 1
ATOM 647 C CA . THR A 1 90 ? 1.292 1.418 9.831 1.00 95.62 90 THR A CA 1
ATOM 648 C C . THR A 1 90 ? 1.084 2.653 10.716 1.00 95.62 90 THR A C 1
ATOM 650 O O . THR A 1 90 ? 1.244 2.556 11.936 1.00 95.62 90 THR A O 1
ATOM 653 N N . PRO A 1 91 ? 0.750 3.835 10.162 1.00 90.69 91 PRO A N 1
ATOM 654 C CA . PRO A 1 91 ? 0.583 5.042 10.964 1.00 90.69 91 PRO A CA 1
ATOM 655 C C . PRO A 1 91 ? -0.652 4.952 11.872 1.00 90.69 91 PRO A C 1
ATOM 657 O O . PRO A 1 91 ? -1.772 4.786 11.398 1.00 90.69 91 PRO A O 1
ATOM 660 N N . LEU A 1 92 ? -0.459 5.156 13.181 1.00 89.31 92 LEU A N 1
ATOM 661 C CA . LEU A 1 92 ? -1.555 5.229 14.165 1.00 89.31 92 LEU A CA 1
ATOM 662 C C . LEU A 1 92 ? -2.448 6.460 13.965 1.00 89.31 92 LEU A C 1
ATOM 664 O O . LEU A 1 92 ? -3.658 6.409 14.172 1.00 89.31 92 LEU A O 1
ATOM 668 N N . ARG A 1 93 ? -1.842 7.589 13.584 1.00 88.19 93 ARG A N 1
ATOM 669 C CA . ARG A 1 93 ? -2.551 8.811 13.203 1.00 88.19 93 ARG A CA 1
ATOM 670 C C . ARG A 1 93 ? -2.124 9.222 11.813 1.00 88.19 93 ARG A C 1
ATOM 672 O O . ARG A 1 93 ? -0.937 9.417 11.553 1.00 88.19 93 ARG A O 1
ATOM 679 N N . VAL A 1 94 ? -3.108 9.388 10.943 1.00 92.06 94 VAL A N 1
ATOM 680 C CA . VAL A 1 94 ? -2.876 9.809 9.569 1.00 92.06 94 VAL A CA 1
ATOM 681 C C . VAL A 1 94 ? -2.945 11.330 9.488 1.00 92.06 94 VAL A C 1
ATOM 683 O O . VAL A 1 94 ? -3.958 11.939 9.826 1.00 92.06 94 VAL A O 1
ATOM 686 N N . SER A 1 95 ? -1.860 11.939 9.021 1.00 92.62 95 SER A N 1
ATOM 687 C CA . SER A 1 95 ? -1.785 13.351 8.647 1.00 92.62 95 SER A CA 1
ATOM 688 C C . SER A 1 95 ? -1.020 13.479 7.331 1.00 92.62 95 SER A C 1
ATOM 690 O O . SER A 1 95 ? -0.249 12.588 6.974 1.00 92.62 95 SER A O 1
ATOM 692 N N . ALA A 1 96 ? -1.201 14.590 6.612 1.00 89.00 96 ALA A N 1
ATOM 693 C CA . ALA A 1 96 ? -0.459 14.838 5.373 1.00 89.00 96 ALA A CA 1
ATOM 694 C C . ALA A 1 96 ? 1.062 14.830 5.612 1.00 89.00 96 ALA A C 1
ATOM 696 O O . ALA A 1 96 ? 1.803 14.222 4.845 1.00 89.00 96 ALA A O 1
ATOM 697 N N . ALA A 1 9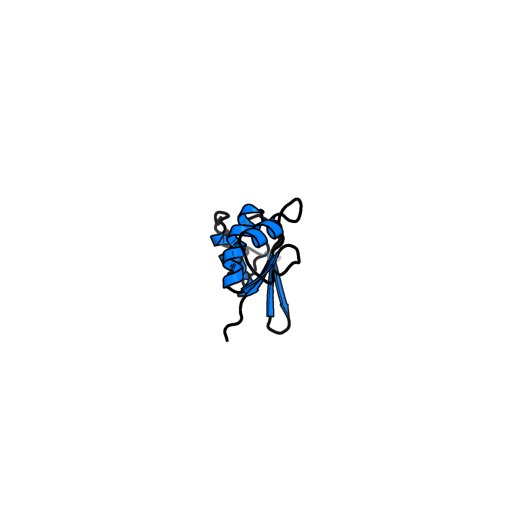7 ? 1.506 15.428 6.724 1.00 91.88 97 ALA A N 1
ATOM 698 C CA . ALA A 1 97 ? 2.906 15.420 7.131 1.00 91.88 97 ALA A CA 1
ATOM 699 C C . ALA A 1 97 ? 3.414 13.995 7.384 1.00 91.88 97 ALA A C 1
ATOM 701 O O . ALA A 1 97 ? 4.469 13.635 6.872 1.00 91.88 97 ALA A O 1
ATOM 702 N N . LYS A 1 98 ? 2.643 13.157 8.097 1.00 94.06 98 LYS A N 1
ATOM 703 C CA . LYS A 1 98 ? 3.070 11.784 8.388 1.00 94.06 98 LYS A CA 1
ATOM 704 C C . LYS A 1 98 ? 3.118 10.910 7.136 1.00 94.06 98 LYS A C 1
ATOM 706 O O . LYS A 1 98 ? 4.040 10.120 6.989 1.00 94.06 98 LYS A O 1
ATOM 711 N N . LEU A 1 99 ? 2.159 11.057 6.221 1.00 93.44 99 LEU A N 1
ATOM 712 C CA . LEU A 1 99 ? 2.197 10.354 4.935 1.00 93.44 99 LEU A CA 1
ATOM 713 C C . LEU A 1 99 ? 3.405 10.791 4.102 1.00 93.44 99 LEU A C 1
ATOM 715 O O . LEU A 1 99 ? 4.101 9.942 3.560 1.00 93.44 99 LEU A O 1
ATOM 719 N N . SER A 1 100 ? 3.683 12.097 4.042 1.00 93.81 100 SER A N 1
ATOM 720 C CA . SER A 1 100 ? 4.863 12.622 3.350 1.00 93.81 100 SER A CA 1
ATOM 721 C C . SER A 1 100 ? 6.159 12.085 3.949 1.00 93.81 100 SER A C 1
ATOM 723 O O . SER A 1 100 ? 7.043 11.685 3.202 1.00 93.81 100 SER A O 1
ATOM 725 N N . GLU A 1 101 ? 6.268 12.048 5.275 1.00 94.06 101 GLU A N 1
ATOM 726 C CA . GLU A 1 101 ? 7.420 11.484 5.979 1.00 94.06 101 GLU A CA 1
ATOM 727 C C . GLU A 1 101 ? 7.624 10.010 5.607 1.00 94.06 101 GLU A C 1
ATOM 729 O O . GLU A 1 101 ? 8.697 9.645 5.143 1.00 94.06 101 GLU A O 1
ATOM 734 N N . LEU A 1 102 ? 6.584 9.176 5.724 1.00 94.62 102 LEU A N 1
ATOM 735 C CA . LEU A 1 102 ? 6.684 7.741 5.436 1.00 94.62 102 LEU A CA 1
ATOM 736 C C . LEU A 1 102 ? 6.977 7.456 3.956 1.00 94.62 102 LEU A C 1
ATOM 738 O O . LEU A 1 102 ? 7.800 6.600 3.649 1.00 94.62 102 LEU A O 1
ATOM 742 N N . CYS A 1 103 ? 6.349 8.189 3.033 1.00 94.06 103 CYS A N 1
ATOM 743 C CA . CYS A 1 103 ? 6.558 8.019 1.592 1.00 94.06 103 CYS A CA 1
ATOM 744 C C . CYS A 1 103 ? 7.955 8.440 1.112 1.00 94.06 103 CYS A C 1
ATOM 746 O O . CYS A 1 103 ? 8.354 8.025 0.029 1.00 94.06 103 CYS A O 1
ATOM 748 N N . ASN A 1 104 ? 8.674 9.261 1.886 1.00 93.62 104 ASN A N 1
ATOM 749 C CA . ASN A 1 104 ? 10.039 9.712 1.587 1.00 93.62 104 ASN A CA 1
ATOM 750 C C . ASN A 1 104 ? 11.069 9.154 2.590 1.00 93.62 104 ASN A C 1
ATOM 752 O O . ASN A 1 104 ? 12.183 9.660 2.664 1.00 93.62 104 ASN A O 1
ATOM 756 N N . GLN A 1 105 ? 10.692 8.161 3.403 1.00 90.31 105 GLN A N 1
ATOM 757 C CA . GLN A 1 105 ? 11.546 7.624 4.468 1.00 90.31 105 GLN A CA 1
ATOM 758 C C . GLN A 1 105 ? 12.764 6.862 3.927 1.00 90.31 105 GLN A C 1
ATOM 760 O O . GLN A 1 105 ? 13.810 6.842 4.570 1.00 90.31 105 GLN A O 1
ATOM 765 N N . GLU A 1 106 ? 12.614 6.215 2.775 1.00 83.81 106 GLU A N 1
ATOM 766 C CA . GLU A 1 106 ? 13.678 5.472 2.104 1.00 83.81 106 GLU A CA 1
ATOM 767 C C . GLU A 1 106 ? 14.127 6.237 0.855 1.00 83.81 106 GLU A C 1
ATOM 769 O O . GLU A 1 106 ? 13.303 6.851 0.171 1.00 83.81 106 GLU A O 1
ATOM 774 N N . ASP A 1 107 ? 15.425 6.182 0.542 1.00 73.81 107 ASP A N 1
ATOM 775 C CA . ASP A 1 107 ? 15.995 6.773 -0.672 1.00 73.81 107 ASP A CA 1
ATOM 776 C C . ASP A 1 107 ? 15.540 5.974 -1.905 1.00 73.81 107 ASP A C 1
ATOM 778 O O . ASP A 1 107 ? 16.241 5.092 -2.403 1.00 73.81 107 ASP A O 1
ATOM 782 N N . GLY A 1 108 ? 14.325 6.241 -2.391 1.00 81.12 108 GLY A N 1
ATOM 783 C CA . GLY A 1 108 ? 13.791 5.579 -3.574 1.00 81.12 108 GLY A CA 1
ATOM 784 C C . GLY A 1 108 ? 12.271 5.520 -3.648 1.00 81.12 108 GLY A C 1
ATOM 785 O O . GLY A 1 108 ? 11.552 6.446 -3.273 1.00 81.12 108 GLY A O 1
ATOM 786 N N . ALA A 1 109 ? 11.785 4.429 -4.233 1.00 88.69 109 ALA A N 1
ATOM 787 C CA . ALA A 1 109 ? 10.370 4.203 -4.460 1.00 88.69 109 ALA A CA 1
ATOM 788 C C . ALA A 1 109 ? 9.742 3.462 -3.271 1.00 88.69 109 ALA A C 1
ATOM 790 O O . ALA A 1 109 ? 10.259 2.444 -2.821 1.00 88.69 109 ALA A O 1
ATOM 791 N N . ALA A 1 110 ? 8.604 3.958 -2.793 1.00 94.12 110 ALA A N 1
ATOM 792 C CA . ALA A 1 110 ? 7.912 3.434 -1.628 1.00 94.12 110 ALA A CA 1
ATOM 793 C C . ALA A 1 110 ? 7.267 2.063 -1.887 1.00 94.12 110 ALA A C 1
ATOM 795 O O . ALA A 1 110 ? 6.902 1.708 -3.017 1.00 94.12 110 ALA A O 1
ATOM 796 N N . ILE A 1 111 ? 7.067 1.326 -0.797 1.00 95.75 111 ILE A N 1
ATOM 797 C CA . ILE A 1 111 ? 6.295 0.089 -0.735 1.00 95.75 111 ILE A CA 1
ATOM 798 C C . ILE A 1 111 ? 4.999 0.372 0.021 1.00 95.75 111 ILE A C 1
ATOM 800 O O . ILE A 1 111 ? 5.012 0.906 1.132 1.00 95.75 111 ILE A O 1
ATOM 804 N N . LEU A 1 112 ? 3.873 -0.004 -0.578 1.00 96.12 112 LEU A N 1
ATOM 805 C CA . LEU A 1 112 ? 2.544 0.144 0.003 1.00 96.12 112 LEU A CA 1
ATOM 806 C C . LEU A 1 112 ? 1.939 -1.227 0.258 1.00 96.12 112 LEU A C 1
ATOM 808 O O . LEU A 1 112 ? 1.769 -1.998 -0.678 1.00 96.12 112 LEU A O 1
ATOM 812 N N . THR A 1 113 ? 1.542 -1.499 1.495 1.00 96.94 113 THR A N 1
ATOM 813 C CA . THR A 1 113 ? 0.682 -2.637 1.828 1.00 96.94 113 THR A CA 1
ATOM 814 C C . THR A 1 113 ? -0.656 -2.107 2.305 1.00 96.94 113 THR A C 1
ATOM 816 O O . THR A 1 113 ? -0.720 -1.267 3.198 1.00 96.94 113 THR A O 1
ATOM 819 N N . TRP A 1 114 ? -1.740 -2.571 1.699 1.00 97.06 114 TRP A N 1
ATOM 820 C CA . TRP A 1 114 ? -3.084 -2.114 2.020 1.00 97.06 114 TRP A CA 1
ATOM 821 C C . TRP A 1 114 ? -4.037 -3.280 2.220 1.00 97.06 114 TRP A C 1
ATOM 823 O O . TRP A 1 114 ? -4.064 -4.216 1.421 1.00 97.06 114 TRP A O 1
ATOM 833 N N . SER A 1 115 ? -4.862 -3.178 3.254 1.00 95.38 115 SER A N 1
ATOM 834 C CA . SER A 1 115 ? -5.943 -4.117 3.527 1.00 95.38 115 SER A CA 1
ATOM 835 C C . SER A 1 115 ? -7.276 -3.372 3.518 1.00 95.38 115 SER A C 1
ATOM 837 O O . SER A 1 115 ? -7.431 -2.429 4.304 1.00 95.38 115 SER A O 1
ATOM 839 N N . PRO A 1 116 ? -8.243 -3.748 2.659 1.00 94.88 116 PRO A N 1
ATOM 840 C CA . PRO A 1 116 ? -9.558 -3.118 2.644 1.00 94.88 116 PRO A CA 1
ATOM 841 C C . PRO A 1 116 ? -10.264 -3.284 3.989 1.00 94.88 116 PRO A C 1
ATOM 843 O O . PRO A 1 116 ? -10.098 -4.297 4.670 1.00 94.88 116 PRO A O 1
ATOM 846 N N . LYS A 1 117 ? -11.091 -2.301 4.357 1.00 90.31 117 LYS A N 1
ATOM 847 C CA . LYS A 1 117 ? -12.058 -2.479 5.443 1.00 90.31 117 LYS A CA 1
ATOM 848 C C . LYS A 1 117 ? -13.028 -3.581 5.038 1.00 90.31 117 LYS A C 1
ATOM 850 O O . LYS A 1 117 ? -13.632 -3.507 3.968 1.00 90.31 117 LYS A O 1
ATOM 855 N N . THR A 1 118 ? -13.179 -4.585 5.889 1.00 78.69 118 THR A N 1
ATOM 856 C CA . THR A 1 118 ? -14.265 -5.550 5.751 1.00 78.69 118 THR A CA 1
ATOM 857 C C . THR A 1 118 ? -15.585 -4.798 5.938 1.00 78.69 118 THR A C 1
ATOM 859 O O . THR A 1 118 ? -15.669 -3.992 6.867 1.00 78.69 118 THR A O 1
ATOM 862 N N . PRO A 1 119 ? -16.588 -4.985 5.065 1.00 65.62 119 PRO A N 1
ATOM 863 C CA . PRO A 1 119 ? -17.941 -4.533 5.361 1.00 65.62 119 PRO A CA 1
ATOM 864 C C . PRO A 1 119 ? -18.415 -5.218 6.650 1.00 65.62 119 PRO A C 1
ATOM 866 O O . PRO A 1 119 ? -18.250 -6.436 6.763 1.00 65.62 119 PRO A O 1
ATOM 869 N N . ASP A 1 120 ? -18.928 -4.434 7.601 1.00 52.53 120 ASP A N 1
ATOM 870 C CA . ASP A 1 120 ? -19.597 -4.937 8.812 1.00 52.53 120 ASP A CA 1
ATOM 871 C C . ASP A 1 120 ? -20.885 -5.708 8.470 1.00 52.53 120 ASP A C 1
ATOM 873 O O . ASP A 1 120 ? -21.569 -5.323 7.488 1.00 52.53 120 ASP A O 1
#